Protein AF-A0A838JLC1-F1 (afdb_monomer)

Nearest PDB structures (foldseek):
  8e0v-assembly1_D  TM=9.655E-01  e=9.209E-05  Escherichia coli K-12
  1n8f-assembly1_B  TM=9.632E-01  e=1.136E-04  Escherichia coli
  1kfl-assembly1_C  TM=9.530E-01  e=1.731E-04  Escherichia coli
  1ofr-assembly5_F  TM=9.430E-01  e=1.234E-03  Saccharomyces cerevisiae
  1og0-assembly5_F  TM=9.492E-01  e=1.752E-03  Saccharomyces cerevisiae

Structure (mmCIF, N/CA/C/O backbone):
data_AF-A0A838JLC1-F1
#
_entry.id   AF-A0A838JLC1-F1
#
loop_
_atom_site.group_PDB
_atom_site.id
_atom_site.type_symbol
_atom_site.label_atom_id
_atom_site.label_alt_id
_atom_site.label_comp_id
_atom_site.label_asym_id
_atom_site.label_entity_id
_atom_site.label_seq_id
_atom_site.pdbx_PDB_ins_code
_atom_site.Cartn_x
_atom_site.Cartn_y
_atom_site.Cartn_z
_atom_site.occupancy
_atom_site.B_iso_or_equiv
_atom_site.auth_seq_id
_atom_site.auth_comp_id
_atom_site.auth_asym_id
_atom_site.auth_atom_id
_atom_site.pdbx_PDB_model_num
ATOM 1 N N . GLU A 1 1 ? 7.662 -13.343 -20.633 1.00 60.06 1 GLU A N 1
ATOM 2 C CA . GLU A 1 1 ? 6.996 -12.437 -19.666 1.00 60.06 1 GLU A CA 1
ATOM 3 C C . GLU A 1 1 ? 7.046 -10.961 -20.112 1.00 60.06 1 GLU A C 1
ATOM 5 O O . GLU A 1 1 ? 7.894 -10.204 -19.662 1.00 60.06 1 GLU A O 1
ATOM 10 N N . ARG A 1 2 ? 6.162 -10.510 -21.019 1.00 72.06 2 ARG A N 1
ATOM 11 C CA . ARG A 1 2 ? 6.084 -9.082 -21.438 1.00 72.06 2 ARG A CA 1
ATOM 12 C C . ARG A 1 2 ? 4.676 -8.479 -21.358 1.00 72.06 2 ARG A C 1
ATOM 14 O O . ARG A 1 2 ? 4.450 -7.372 -21.821 1.00 72.06 2 ARG A O 1
ATOM 21 N N . ARG A 1 3 ? 3.719 -9.223 -20.796 1.00 90.62 3 ARG A N 1
ATOM 22 C CA . ARG A 1 3 ? 2.290 -8.862 -20.804 1.00 90.62 3 ARG A CA 1
ATOM 23 C C . ARG A 1 3 ? 1.825 -8.161 -19.524 1.00 90.62 3 ARG A C 1
ATOM 25 O O . ARG A 1 3 ? 0.713 -7.654 -19.490 1.00 90.62 3 ARG A O 1
ATOM 32 N N . ILE A 1 4 ? 2.667 -8.119 -18.488 1.00 93.19 4 ILE A N 1
ATOM 33 C CA . ILE A 1 4 ? 2.371 -7.395 -17.248 1.00 93.19 4 ILE A CA 1
ATOM 34 C C . ILE A 1 4 ? 2.763 -5.931 -17.450 1.00 93.19 4 ILE A C 1
ATOM 36 O O . ILE A 1 4 ? 3.949 -5.604 -17.561 1.00 93.19 4 ILE A O 1
ATOM 40 N N . PHE A 1 5 ? 1.751 -5.070 -17.529 1.00 92.38 5 PHE A N 1
ATOM 41 C CA . PHE A 1 5 ? 1.908 -3.633 -17.760 1.00 92.38 5 PHE A CA 1
ATOM 42 C C . PHE A 1 5 ? 1.912 -2.815 -16.461 1.00 92.38 5 PHE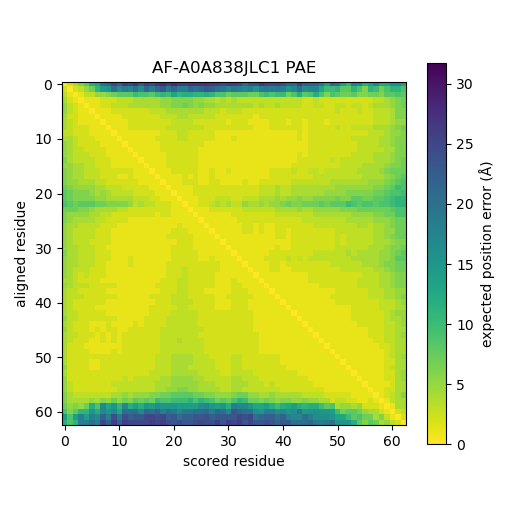 A C 1
ATOM 44 O O . PHE A 1 5 ? 2.425 -1.700 -16.451 1.00 92.38 5 PHE A O 1
ATOM 51 N N . GLY A 1 6 ? 1.384 -3.370 -15.369 1.00 95.62 6 GLY A N 1
ATOM 52 C CA . GLY A 1 6 ? 1.311 -2.707 -14.074 1.00 95.62 6 GLY A CA 1
ATOM 53 C C . GLY A 1 6 ? 0.840 -3.648 -12.971 1.00 95.62 6 GLY A C 1
ATOM 54 O O . GLY A 1 6 ? 0.415 -4.773 -13.239 1.00 95.62 6 GLY A O 1
ATOM 55 N N . VAL A 1 7 ? 0.941 -3.164 -11.738 1.00 97.00 7 VAL A N 1
ATOM 56 C CA . VAL A 1 7 ? 0.445 -3.811 -10.520 1.00 97.00 7 VAL A CA 1
ATOM 57 C C . VAL A 1 7 ? -0.242 -2.759 -9.652 1.00 97.00 7 VAL A C 1
ATOM 59 O O . VAL A 1 7 ? 0.070 -1.573 -9.760 1.00 97.00 7 VAL A O 1
ATOM 62 N N . MET A 1 8 ? -1.162 -3.196 -8.798 1.00 97.94 8 MET A N 1
ATOM 63 C CA . MET A 1 8 ? -1.806 -2.370 -7.778 1.00 97.94 8 MET A CA 1
ATOM 64 C C . MET A 1 8 ? -1.433 -2.926 -6.405 1.00 97.94 8 MET A C 1
ATOM 66 O O . MET A 1 8 ? -1.382 -4.143 -6.232 1.00 97.94 8 MET A O 1
ATOM 70 N N . LEU A 1 9 ? -1.140 -2.037 -5.459 1.00 97.00 9 LEU A N 1
ATOM 71 C CA . LEU A 1 9 ? -0.729 -2.362 -4.095 1.00 97.00 9 LEU A CA 1
ATOM 72 C C . LEU A 1 9 ? -1.593 -1.547 -3.131 1.00 97.00 9 LEU A C 1
ATOM 74 O O . LEU A 1 9 ? -1.728 -0.339 -3.321 1.00 97.00 9 LEU A O 1
ATOM 78 N N . GLU A 1 10 ? -2.139 -2.189 -2.101 1.00 98.50 10 GLU A N 1
ATOM 79 C CA . GLU A 1 10 ? -2.818 -1.505 -0.997 1.00 98.50 10 GLU A CA 1
ATOM 80 C C . GLU A 1 10 ? -1.855 -1.354 0.179 1.00 98.50 10 GLU A C 1
ATOM 82 O O . GLU A 1 10 ? -1.477 -2.329 0.835 1.00 98.50 10 GLU A O 1
ATOM 87 N N . SER A 1 11 ? -1.428 -0.118 0.429 1.00 98.56 11 SER A N 1
ATOM 88 C CA . SER A 1 11 ? -0.488 0.223 1.490 1.00 98.56 11 SER A CA 1
ATOM 89 C C . SER A 1 11 ? -1.006 1.340 2.381 1.00 98.56 11 SER A C 1
ATOM 91 O O . SER A 1 11 ? -1.838 2.159 1.989 1.00 98.56 11 SER A O 1
ATOM 93 N N . HIS A 1 12 ? -0.509 1.363 3.614 1.00 98.69 12 HIS A N 1
ATOM 94 C CA . HIS A 1 12 ? -0.747 2.444 4.556 1.00 98.69 12 HIS A CA 1
ATOM 95 C C . HIS A 1 12 ? 0.473 2.607 5.477 1.00 98.69 12 HIS A C 1
ATOM 97 O O . HIS A 1 12 ? 1.379 1.778 5.489 1.00 98.69 12 HIS A O 1
ATOM 103 N N . LEU A 1 13 ? 0.517 3.685 6.263 1.00 98.62 13 LEU A N 1
ATOM 104 C CA . LEU A 1 13 ? 1.626 3.937 7.198 1.00 98.62 13 LEU A CA 1
ATOM 105 C C . LEU A 1 13 ? 1.825 2.802 8.219 1.00 98.62 13 LEU A C 1
ATOM 107 O O . LEU A 1 13 ? 2.955 2.489 8.583 1.00 98.62 13 LEU A O 1
ATOM 111 N N . LYS A 1 14 ? 0.734 2.198 8.696 1.00 98.62 14 LYS A N 1
ATOM 112 C CA . LYS A 1 14 ? 0.721 1.046 9.598 1.00 98.62 14 LYS A CA 1
ATOM 113 C C . LYS A 1 14 ? 0.057 -0.144 8.903 1.00 98.62 14 LYS A C 1
ATOM 115 O O . LYS A 1 14 ? -0.963 0.049 8.240 1.00 98.62 14 LYS A O 1
ATOM 120 N N . PRO A 1 15 ? 0.596 -1.362 9.082 1.00 98.62 15 PRO A N 1
ATOM 121 C CA . PRO A 1 15 ? 0.057 -2.553 8.443 1.00 98.62 15 PRO A CA 1
ATOM 122 C C . PRO A 1 15 ? -1.296 -2.968 9.035 1.00 98.62 15 PRO A C 1
ATOM 124 O O . PRO A 1 15 ? -1.659 -2.603 10.159 1.00 98.62 15 P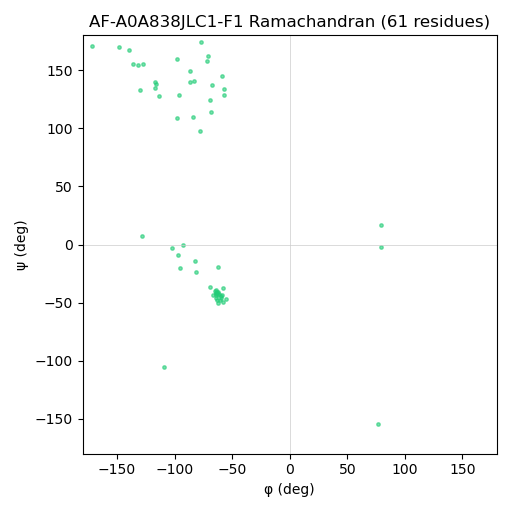RO A O 1
ATOM 127 N N . GLY A 1 16 ? -2.014 -3.803 8.291 1.00 98.44 16 GLY A N 1
ATOM 128 C CA . GLY A 1 16 ? -3.298 -4.369 8.674 1.00 98.44 16 GLY A CA 1
ATOM 129 C C . GLY A 1 16 ? -4.452 -3.379 8.540 1.00 98.44 16 GLY A C 1
ATOM 130 O O . GLY A 1 16 ? -4.418 -2.446 7.737 1.00 98.44 16 GLY A O 1
ATOM 131 N N . ARG A 1 17 ? -5.495 -3.617 9.337 1.00 98.56 17 ARG A N 1
ATOM 132 C CA . ARG A 1 17 ? -6.687 -2.773 9.424 1.00 98.56 17 ARG A CA 1
ATOM 133 C C . ARG A 1 17 ? -7.158 -2.624 10.868 1.00 98.56 17 ARG A C 1
ATOM 135 O O . ARG A 1 17 ? -6.762 -3.402 11.734 1.00 98.56 17 ARG A O 1
ATOM 142 N N . GLN A 1 18 ? -8.057 -1.678 11.094 1.00 98.62 18 GLN A N 1
ATOM 143 C CA . GLN A 1 18 ? -8.759 -1.459 12.354 1.00 98.62 18 GLN A CA 1
ATOM 144 C C . GLN A 1 18 ? -10.266 -1.303 12.125 1.00 98.62 18 GLN A C 1
ATOM 146 O O . GLN A 1 18 ? -10.700 -0.872 11.062 1.00 98.62 18 GLN A O 1
ATOM 151 N N . ASP A 1 19 ? -11.069 -1.622 13.137 1.00 98.25 19 ASP A N 1
ATOM 152 C CA . ASP A 1 19 ? -12.518 -1.425 13.088 1.00 98.25 19 ASP A CA 1
ATOM 153 C C . ASP A 1 19 ? -12.922 -0.019 13.533 1.00 98.25 19 ASP A C 1
ATOM 155 O O . ASP A 1 19 ? -12.422 0.502 14.536 1.00 98.25 19 ASP A O 1
ATOM 159 N N . LEU A 1 20 ? -13.894 0.563 12.827 1.00 97.25 20 LEU A N 1
ATOM 160 C CA . LEU A 1 20 ? -14.537 1.808 13.230 1.00 97.25 20 LEU A CA 1
ATOM 161 C C . LEU A 1 20 ? -15.563 1.528 14.336 1.00 97.25 20 LEU A C 1
ATOM 163 O O . LEU A 1 20 ? -16.693 1.121 14.070 1.00 97.25 20 LEU A O 1
ATOM 167 N N . ILE A 1 21 ? -15.159 1.749 15.587 1.00 97.88 21 ILE A N 1
ATOM 168 C CA . ILE A 1 21 ? -15.990 1.531 16.776 1.00 97.88 21 ILE A CA 1
ATOM 169 C C . ILE A 1 21 ? -16.282 2.881 17.435 1.00 97.88 21 ILE A C 1
ATOM 171 O O . ILE A 1 21 ? -15.368 3.651 17.727 1.00 97.88 21 ILE A O 1
ATOM 175 N N . VAL A 1 22 ? -17.560 3.167 17.695 1.00 97.38 22 VAL A N 1
ATOM 176 C CA . VAL A 1 22 ? -17.995 4.419 18.336 1.00 97.38 22 VAL A CA 1
ATOM 177 C C . VAL A 1 22 ? -17.3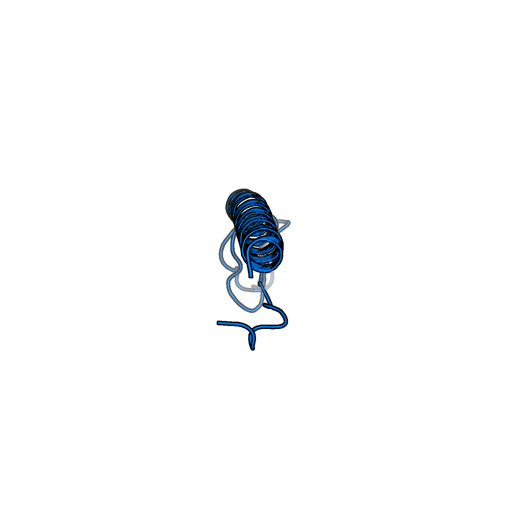00 4.594 19.690 1.00 97.38 22 VAL A C 1
ATOM 179 O O . VAL A 1 22 ? -17.318 3.695 20.526 1.00 97.38 22 VAL A O 1
ATOM 182 N N . GLY A 1 23 ? -16.693 5.764 19.904 1.00 96.69 23 GLY A N 1
ATOM 183 C CA . GLY A 1 23 ? -15.991 6.103 21.147 1.00 96.69 23 GLY A CA 1
ATOM 184 C C . GLY A 1 23 ? -14.579 5.523 21.275 1.00 96.69 23 GLY A C 1
ATOM 185 O O . GLY A 1 23 ? -13.905 5.820 22.258 1.00 96.69 23 GLY A O 1
ATOM 186 N N . LYS A 1 24 ? -14.106 4.735 20.299 1.00 97.50 24 LYS A N 1
ATOM 187 C CA . LYS A 1 24 ? -12.721 4.257 20.240 1.00 97.50 24 LYS A CA 1
ATOM 188 C C . LYS A 1 24 ? -11.893 5.164 19.334 1.00 97.50 24 LYS A C 1
ATOM 190 O O . LYS A 1 24 ? -12.260 5.405 18.187 1.00 97.50 24 LYS A O 1
ATOM 195 N N 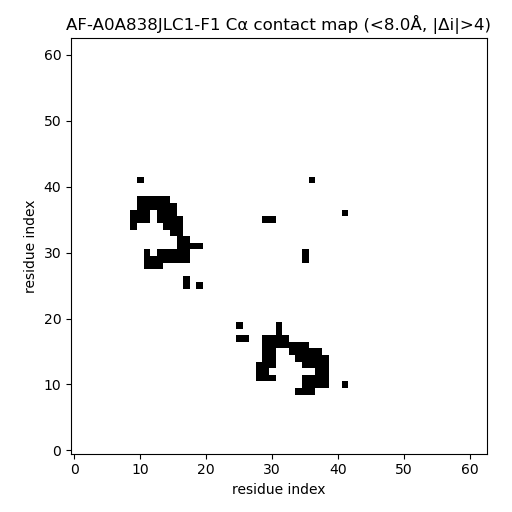. GLU A 1 25 ? -10.762 5.637 19.842 1.00 98.19 25 GLU A N 1
ATOM 196 C CA . GLU A 1 25 ? -9.805 6.399 19.042 1.00 98.19 25 GLU A CA 1
ATOM 197 C C . GLU A 1 25 ? -9.145 5.506 17.980 1.00 98.19 25 GLU A C 1
ATOM 199 O O . GLU A 1 25 ? -8.792 4.352 18.246 1.00 98.19 25 GLU A O 1
ATOM 204 N N . LEU A 1 26 ? -9.003 6.039 16.765 1.00 98.44 26 LEU A N 1
ATOM 205 C CA . LEU A 1 26 ? -8.372 5.335 15.654 1.00 98.44 26 LEU A CA 1
ATOM 206 C C . LEU A 1 26 ? -6.853 5.479 15.722 1.00 98.44 26 LEU A C 1
ATOM 208 O O . LEU A 1 26 ? -6.315 6.556 15.969 1.00 98.44 26 LEU A O 1
ATOM 212 N N . THR A 1 27 ? -6.154 4.397 15.396 1.00 98.38 27 THR A N 1
ATOM 213 C CA . THR A 1 27 ? -4.718 4.438 15.135 1.00 98.38 27 THR A CA 1
ATOM 214 C C . THR A 1 27 ? -4.490 5.211 13.846 1.00 98.38 27 THR A C 1
ATOM 216 O O . THR A 1 27 ? -4.901 4.777 12.765 1.00 98.38 27 THR A O 1
ATOM 219 N N . TYR A 1 28 ? -3.840 6.368 13.945 1.00 98.50 28 TYR A N 1
ATOM 220 C CA . TYR A 1 28 ? -3.490 7.149 12.768 1.00 98.50 28 TYR A CA 1
ATOM 221 C C . TYR A 1 28 ? -2.650 6.314 11.800 1.00 98.50 28 TYR A C 1
ATOM 223 O O . TYR A 1 28 ? -1.686 5.649 12.188 1.00 98.50 28 TYR A O 1
ATOM 231 N N . GLY A 1 29 ? -3.007 6.374 10.521 1.00 98.44 29 GLY A N 1
ATOM 232 C CA . GLY A 1 29 ? -2.240 5.694 9.496 1.00 98.44 29 GLY A CA 1
ATOM 233 C C . GLY A 1 29 ? -2.506 4.190 9.374 1.00 98.44 29 GLY A C 1
ATOM 234 O O . GLY A 1 29 ? -1.691 3.534 8.737 1.00 98.44 29 GLY A O 1
ATOM 235 N N . GLN A 1 30 ? -3.597 3.648 9.924 1.00 98.75 30 GLN A N 1
ATOM 236 C CA . GLN A 1 30 ? -4.026 2.258 9.707 1.00 98.75 30 GLN A CA 1
ATOM 237 C C . GLN A 1 30 ? -5.394 2.216 9.006 1.00 98.75 30 GLN A C 1
ATOM 239 O O . GLN A 1 30 ? -6.307 2.951 9.387 1.00 98.75 30 GLN A O 1
ATOM 244 N N . SER A 1 31 ? -5.539 1.358 7.992 1.00 98.62 31 SER A N 1
ATOM 245 C CA . SER A 1 31 ? -6.766 1.238 7.187 1.00 98.62 31 SER A CA 1
ATOM 246 C C . SER A 1 31 ? -7.994 0.884 8.034 1.00 98.62 31 SER A C 1
ATOM 248 O O . SER A 1 31 ? -7.878 0.112 8.983 1.00 98.62 31 SER A O 1
ATOM 250 N N . ILE A 1 32 ? -9.175 1.406 7.682 1.00 98.25 32 ILE A N 1
ATOM 251 C CA . ILE A 1 32 ? -10.468 1.002 8.276 1.00 98.25 32 ILE A CA 1
ATOM 252 C C . ILE A 1 32 ? -11.284 0.062 7.373 1.00 98.25 32 ILE A C 1
ATOM 254 O O . ILE A 1 32 ? -12.370 -0.375 7.753 1.00 98.25 32 ILE A O 1
ATOM 258 N N . THR A 1 33 ? -10.781 -0.226 6.171 1.00 97.81 33 THR A N 1
ATOM 259 C CA . THR A 1 33 ? -11.427 -1.079 5.168 1.00 97.81 33 THR A CA 1
ATOM 260 C C . THR A 1 33 ? -10.664 -2.395 5.049 1.00 97.81 33 THR A C 1
ATOM 262 O O . THR A 1 33 ? -10.754 -3.223 5.957 1.00 97.81 33 THR A O 1
ATOM 265 N N . ASP A 1 34 ? -9.897 -2.577 3.980 1.00 98.31 34 ASP A N 1
ATOM 266 C CA . ASP A 1 34 ? -9.097 -3.766 3.723 1.00 98.31 34 ASP A CA 1
ATOM 267 C C . ASP A 1 34 ? -7.716 -3.643 4.389 1.00 98.31 34 ASP A C 1
ATOM 269 O O . ASP A 1 34 ? -7.217 -2.528 4.591 1.00 98.31 34 ASP A O 1
ATOM 273 N N . PRO A 1 35 ? -7.104 -4.761 4.818 1.00 98.12 35 PRO A N 1
ATOM 274 C CA . PRO A 1 35 ? -5.792 -4.740 5.449 1.00 98.12 35 PRO A CA 1
ATOM 275 C C . PRO A 1 35 ? -4.695 -4.371 4.447 1.00 98.12 35 PRO A C 1
ATOM 277 O O . PRO A 1 35 ? -4.495 -5.058 3.450 1.00 98.12 35 PRO A O 1
ATOM 280 N N . CYS A 1 36 ? -3.926 -3.334 4.773 1.00 98.75 36 CYS A N 1
ATOM 281 C CA . CYS A 1 36 ? -2.817 -2.866 3.945 1.00 98.75 36 CYS A CA 1
ATOM 282 C C . CYS A 1 36 ? -1.465 -3.410 4.429 1.00 98.75 36 CYS A C 1
ATOM 284 O O . CYS A 1 36 ? -1.298 -3.742 5.605 1.00 98.75 36 CYS A O 1
ATOM 286 N N . ILE A 1 37 ? -0.458 -3.417 3.555 1.00 98.69 37 ILE A N 1
ATOM 287 C CA . ILE A 1 37 ? 0.943 -3.522 3.998 1.00 98.69 37 ILE A CA 1
ATOM 288 C C . ILE A 1 37 ? 1.408 -2.220 4.668 1.00 98.69 37 ILE A C 1
ATOM 290 O O . ILE A 1 37 ? 0.828 -1.153 4.444 1.00 98.69 37 ILE A O 1
ATOM 294 N N . GLY A 1 38 ? 2.454 -2.316 5.493 1.00 98.69 38 GLY A N 1
ATOM 295 C CA . GLY A 1 38 ? 3.062 -1.167 6.165 1.00 98.69 38 GLY A CA 1
ATOM 296 C C . GLY A 1 38 ? 3.958 -0.337 5.245 1.00 98.69 38 GLY A C 1
ATOM 297 O O . GLY A 1 38 ? 4.231 -0.710 4.098 1.00 98.69 38 GLY A O 1
ATOM 298 N N . TRP A 1 39 ? 4.446 0.793 5.758 1.00 98.62 39 TRP A N 1
ATOM 299 C CA . TRP A 1 39 ? 5.318 1.686 4.997 1.00 98.62 39 TRP A CA 1
ATOM 300 C C . TRP A 1 39 ? 6.649 1.024 4.626 1.00 98.62 39 TRP A C 1
ATOM 302 O O . TRP A 1 39 ? 7.085 1.117 3.481 1.00 98.62 39 TRP A O 1
ATOM 312 N N . GLU A 1 40 ? 7.255 0.305 5.568 1.00 98.50 40 GLU A N 1
ATOM 313 C CA . GLU A 1 40 ? 8.545 -0.361 5.384 1.00 98.50 40 GLU A CA 1
ATOM 314 C C . GLU A 1 40 ? 8.477 -1.419 4.270 1.00 98.50 40 GLU A C 1
ATOM 316 O O . GLU A 1 40 ? 9.350 -1.474 3.403 1.00 98.50 40 GLU A O 1
ATOM 321 N N . ASP A 1 41 ? 7.398 -2.205 4.232 1.00 98.44 41 ASP A N 1
ATOM 322 C CA . ASP A 1 41 ? 7.167 -3.193 3.173 1.00 98.44 41 ASP A CA 1
ATOM 323 C C . ASP A 1 41 ? 6.875 -2.516 1.827 1.00 98.44 41 ASP A C 1
ATOM 325 O O . ASP A 1 41 ? 7.304 -2.989 0.773 1.00 98.44 41 ASP A O 1
ATOM 329 N N . SER A 1 42 ? 6.163 -1.385 1.849 1.00 98.50 42 SER A N 1
ATOM 330 C CA . SER A 1 42 ? 5.843 -0.617 0.642 1.00 98.50 42 SER A CA 1
ATOM 331 C C . SER A 1 42 ? 7.099 -0.086 -0.035 1.00 98.50 42 SER A C 1
ATOM 333 O O . SER A 1 42 ? 7.264 -0.249 -1.244 1.00 98.50 42 SER A O 1
ATOM 335 N N . GLU A 1 43 ? 7.996 0.524 0.739 1.00 98.62 43 GLU A N 1
ATOM 336 C CA . GLU A 1 43 ? 9.278 1.028 0.251 1.00 98.62 43 GLU A CA 1
ATOM 337 C C . GLU A 1 43 ? 10.101 -0.105 -0.380 1.00 98.62 43 GLU A C 1
ATOM 339 O O . GLU A 1 43 ? 10.540 0.002 -1.531 1.00 98.62 43 GLU A O 1
ATOM 344 N N . GLN A 1 44 ? 10.231 -1.234 0.322 1.00 98.62 44 GLN A N 1
ATOM 345 C CA . GLN A 1 44 ? 10.956 -2.404 -0.178 1.00 98.62 44 GLN A CA 1
ATOM 346 C C . GLN A 1 44 ? 10.356 -2.946 -1.481 1.00 98.62 44 GLN A C 1
ATOM 348 O O . GLN A 1 44 ? 11.090 -3.197 -2.443 1.00 98.62 44 GLN A O 1
ATOM 353 N N . LEU A 1 45 ? 9.029 -3.089 -1.556 1.00 98.44 45 LEU A N 1
ATOM 354 C CA . LEU A 1 45 ? 8.350 -3.589 -2.752 1.00 98.44 45 LEU A CA 1
ATOM 355 C C . LEU A 1 45 ? 8.496 -2.641 -3.943 1.00 98.44 45 LEU A C 1
ATOM 357 O O . LEU A 1 45 ? 8.733 -3.101 -5.061 1.00 98.44 45 LEU A O 1
ATOM 361 N N . VAL A 1 46 ? 8.410 -1.327 -3.732 1.00 98.44 46 VAL A N 1
ATOM 362 C CA . VAL A 1 46 ? 8.627 -0.343 -4.803 1.00 98.44 46 VAL A CA 1
ATOM 363 C C . VAL A 1 46 ? 10.055 -0.439 -5.343 1.00 98.44 46 VAL A C 1
ATOM 365 O O . VAL A 1 46 ? 10.250 -0.450 -6.564 1.00 98.44 46 VAL A O 1
ATOM 368 N N . HIS A 1 47 ? 11.058 -0.575 -4.472 1.00 98.62 47 HIS A N 1
ATOM 369 C CA . HIS A 1 47 ? 12.443 -0.762 -4.904 1.00 98.62 47 HIS A CA 1
ATOM 370 C C . HIS A 1 47 ? 12.652 -2.076 -5.662 1.00 98.62 47 HIS A C 1
ATOM 372 O O . HIS A 1 47 ? 13.304 -2.066 -6.713 1.00 98.62 47 HIS A O 1
ATOM 378 N N . LEU A 1 48 ? 12.048 -3.171 -5.192 1.00 98.50 48 LEU A N 1
ATOM 379 C CA . LEU A 1 48 ? 12.082 -4.473 -5.856 1.00 98.50 48 LEU A CA 1
ATOM 380 C C . LEU A 1 48 ? 11.461 -4.410 -7.259 1.00 98.50 48 LEU A C 1
ATOM 382 O O . LEU A 1 48 ? 12.066 -4.860 -8.234 1.00 98.50 48 LEU A O 1
ATOM 386 N N . LEU A 1 49 ? 10.278 -3.805 -7.391 1.00 98.00 49 LEU A N 1
ATOM 387 C CA . L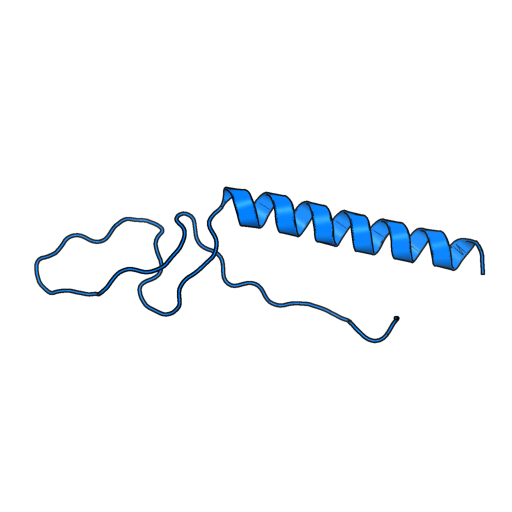EU A 1 49 ? 9.603 -3.635 -8.681 1.00 98.00 49 LEU A CA 1
ATOM 388 C C . LEU A 1 49 ? 10.429 -2.762 -9.630 1.00 98.00 49 LEU A C 1
ATOM 390 O O . LEU A 1 49 ? 10.564 -3.080 -10.815 1.00 98.00 49 LEU A O 1
ATOM 394 N N . ALA A 1 50 ? 11.034 -1.690 -9.118 1.00 98.19 50 ALA A N 1
ATOM 395 C CA . ALA A 1 50 ? 11.916 -0.841 -9.906 1.00 98.19 50 ALA A CA 1
ATOM 396 C C . ALA A 1 50 ? 13.156 -1.609 -10.399 1.00 98.19 50 ALA 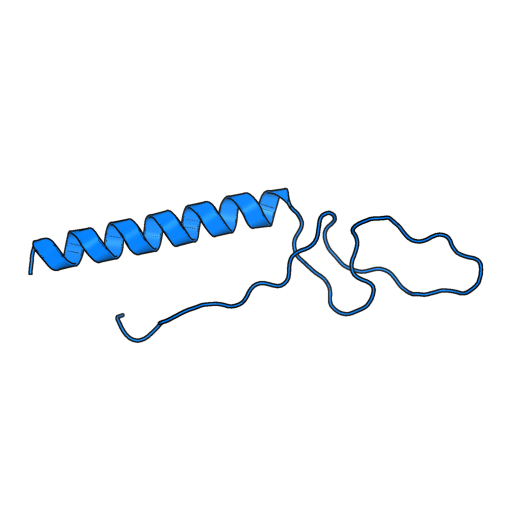A C 1
ATOM 398 O O . ALA A 1 50 ? 13.559 -1.449 -11.554 1.00 98.19 50 ALA A O 1
ATOM 399 N N . GLU A 1 51 ? 13.755 -2.460 -9.561 1.00 98.25 51 GLU A N 1
ATOM 400 C CA . GLU A 1 51 ? 14.876 -3.320 -9.949 1.00 98.25 51 GLU A CA 1
ATOM 401 C C . GLU A 1 51 ? 14.467 -4.336 -11.019 1.00 98.25 51 GLU A C 1
ATOM 403 O O . GLU A 1 51 ? 15.155 -4.462 -12.033 1.00 98.25 51 GLU A O 1
ATOM 408 N N . ALA A 1 52 ? 13.323 -5.000 -10.850 1.00 96.06 52 ALA A N 1
ATOM 409 C CA . ALA A 1 52 ? 12.796 -5.947 -11.827 1.00 96.06 52 ALA A CA 1
ATOM 410 C C . ALA A 1 52 ? 12.557 -5.282 -13.195 1.00 96.06 52 ALA A C 1
ATOM 412 O O . ALA A 1 52 ? 12.952 -5.818 -14.233 1.00 96.06 52 ALA A O 1
ATOM 413 N N . VAL A 1 53 ? 11.983 -4.072 -13.212 1.00 95.75 53 VAL A N 1
ATOM 414 C CA . VAL A 1 53 ? 11.792 -3.298 -14.448 1.00 95.75 53 VAL A CA 1
ATOM 415 C C . VAL A 1 53 ? 13.131 -2.919 -15.088 1.00 95.75 53 VAL A C 1
ATOM 417 O O . VAL A 1 53 ? 13.254 -3.017 -16.311 1.00 95.75 53 VAL A O 1
ATOM 420 N N . ARG A 1 54 ? 14.138 -2.512 -14.301 1.00 96.31 54 ARG A N 1
ATOM 421 C CA . ARG A 1 54 ? 15.490 -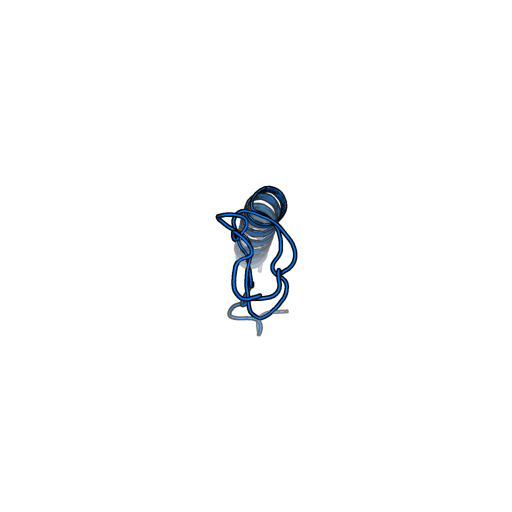2.218 -14.815 1.00 96.31 54 ARG A CA 1
ATOM 422 C C . ARG A 1 54 ? 16.140 -3.455 -15.435 1.00 96.31 54 ARG A C 1
ATOM 424 O O . ARG A 1 54 ? 16.567 -3.378 -16.583 1.00 96.31 54 ARG A O 1
ATOM 431 N N . LYS A 1 55 ? 16.146 -4.591 -14.726 1.00 95.06 55 LYS A N 1
ATOM 432 C CA . LYS A 1 55 ? 16.678 -5.871 -15.229 1.00 95.06 55 LYS A CA 1
ATOM 433 C C . LYS A 1 55 ? 16.019 -6.271 -16.545 1.00 95.06 55 LYS A C 1
ATOM 435 O O . LYS A 1 55 ? 16.713 -6.570 -17.510 1.00 95.06 55 LYS A O 1
ATOM 440 N N . ARG A 1 56 ? 14.686 -6.183 -16.617 1.00 93.31 56 ARG A N 1
ATOM 441 C CA . ARG A 1 56 ? 13.942 -6.467 -17.849 1.00 93.31 56 ARG A CA 1
ATOM 442 C C . ARG A 1 56 ? 14.366 -5.553 -18.997 1.00 93.31 56 ARG A C 1
ATOM 444 O O . ARG A 1 56 ? 14.517 -6.038 -20.104 1.00 93.31 56 ARG A O 1
ATOM 451 N N . ARG A 1 57 ? 14.525 -4.246 -18.763 1.00 93.56 57 ARG A N 1
ATOM 452 C CA . ARG A 1 57 ? 14.930 -3.295 -19.816 1.00 93.56 57 ARG A CA 1
ATOM 453 C C . ARG A 1 57 ? 16.328 -3.591 -20.357 1.00 93.56 57 ARG A C 1
ATOM 455 O O . ARG A 1 57 ? 16.507 -3.475 -21.558 1.00 93.56 57 ARG A O 1
ATOM 462 N N . LEU A 1 58 ? 17.273 -3.978 -19.499 1.00 94.62 58 LEU A N 1
ATOM 463 C CA . LEU A 1 58 ? 18.630 -4.343 -19.920 1.00 94.62 58 LEU A CA 1
ATOM 464 C C . LEU A 1 58 ? 18.641 -5.619 -20.766 1.00 94.62 58 LEU A C 1
ATOM 466 O O . LEU A 1 58 ? 19.239 -5.622 -21.829 1.00 94.62 58 LEU A O 1
ATOM 470 N N . ALA A 1 59 ? 17.891 -6.649 -20.367 1.00 89.50 59 ALA A N 1
ATOM 471 C CA . ALA A 1 59 ? 17.801 -7.896 -21.132 1.00 89.50 59 ALA A CA 1
ATOM 472 C C . ALA A 1 59 ? 17.197 -7.726 -22.544 1.00 89.50 59 ALA A C 1
ATOM 474 O O . ALA A 1 59 ? 17.375 -8.593 -23.385 1.00 89.50 59 ALA A O 1
ATOM 475 N N . LEU A 1 60 ? 16.475 -6.627 -22.809 1.00 81.00 60 LEU A N 1
ATOM 476 C CA . LEU A 1 60 ? 15.966 -6.290 -24.147 1.00 81.00 60 LEU A CA 1
ATOM 477 C C . LEU A 1 60 ? 17.005 -5.611 -25.045 1.00 81.00 60 LEU A C 1
ATOM 479 O O . LEU 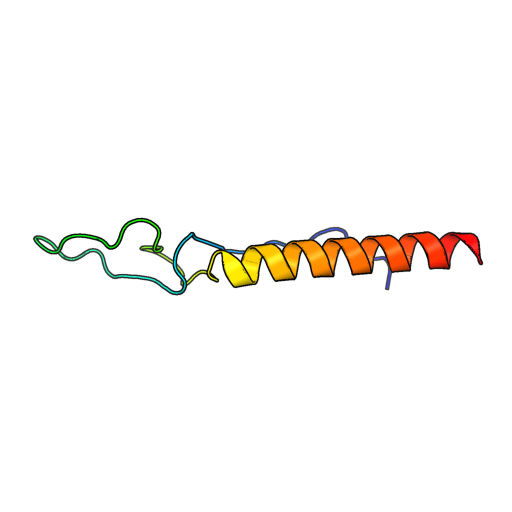A 1 60 ? 16.736 -5.443 -26.225 1.00 81.00 60 LEU A O 1
ATOM 483 N N . VAL A 1 61 ? 18.120 -5.135 -24.486 1.00 75.69 61 VAL A N 1
ATOM 484 C CA . VAL A 1 61 ? 19.212 -4.525 -25.261 1.00 75.69 61 VAL A CA 1
ATOM 485 C C . VAL A 1 61 ? 20.121 -5.607 -25.855 1.00 75.69 61 VAL A C 1
ATOM 487 O O . VAL A 1 61 ? 20.768 -5.361 -26.867 1.00 75.69 61 VAL A O 1
ATOM 490 N N . ASP A 1 62 ? 20.134 -6.795 -25.245 1.00 59.88 62 ASP A N 1
ATOM 491 C CA . ASP A 1 62 ? 20.933 -7.949 -25.669 1.00 59.88 62 ASP A CA 1
ATOM 492 C C . ASP A 1 62 ? 20.178 -8.904 -26.628 1.00 59.88 62 ASP A C 1
ATOM 494 O O . ASP A 1 62 ? 20.747 -9.908 -27.057 1.00 59.88 62 ASP A O 1
ATOM 498 N N . GLU A 1 63 ? 18.911 -8.607 -26.957 1.00 55.31 63 GLU A N 1
ATOM 499 C CA . GLU A 1 63 ? 18.120 -9.250 -28.030 1.00 55.31 63 GLU A 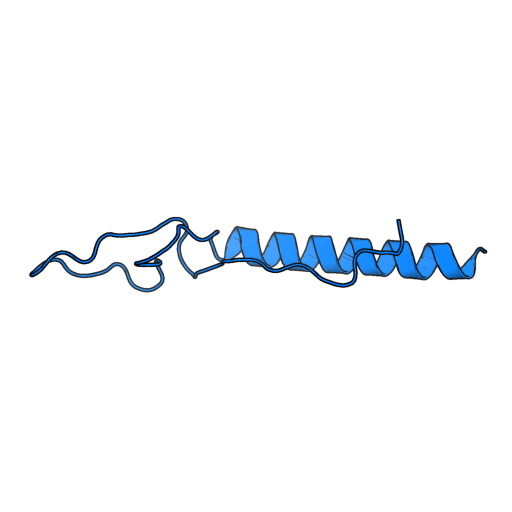CA 1
ATOM 500 C C . GLU A 1 63 ? 18.124 -8.399 -29.308 1.00 55.31 63 GLU A C 1
ATOM 502 O O . GLU A 1 63 ? 18.276 -8.992 -30.402 1.00 55.31 63 GLU A O 1
#

Secondary structure (DSSP, 8-state):
----------B-SSSBB----TTPPP-TT-BSSSPBB-HHHHHHHHHHHHHHHHHHHHHTT--

Radius of gyration: 17.32 Å; Cα contacts (8 Å, |Δi|>4): 59; chains: 1; bounding box: 39×20×49 Å

Sequence (63 aa):
ERRIFGVMLESHLKPGRQDLIVGKELTYGQSITDPCIGWEDSEQLVHLLAEAVRKRRLALVDE

Mean predicted aligned error: 3.88 Å

Solvent-accessible surface area (backbone atoms only — not comparable to full-atom values): 3963 Å² total; per-residue (Å²): 142,83,82,79,87,78,86,87,83,66,66,29,69,32,55,36,54,48,82,92,47,92,96,58,85,76,66,81,50,42,32,68,72,68,66,18,44,24,45,72,57,46,55,52,48,53,53,51,53,52,48,53,53,50,54,55,57,55,61,60,74,80,106

pLDDT: mean 94.47, std 9.48, range [55.31, 98.75]

Foldseek 3Di:
DPPDPDDDFFEWQDFFADDDDPPDDDDPTHHNPGTHHHPVVVVVVVVVVVVVVVVVVVVVVVD